Protein AF-A0A4W5PU20-F1 (afdb_monomer_lite)

InterPro domains:
  IPR000594 THIF-type NAD/FAD binding fold [PF00899] (5-66)
  IPR019572 Ubiquitin-activating enzyme, SCCH domain [PF10585] (67-96)
  IPR033127 Ubiquitin-activating enzyme E1, Cys active site [PS00865] (59-67)
  IPR035985 Ubiquitin-activating enzyme-like [SSF69572] (3-96)
  IPR042063 Ubiquitin-activating enzyme E1, SCCH domain [G3DSA:1.10.10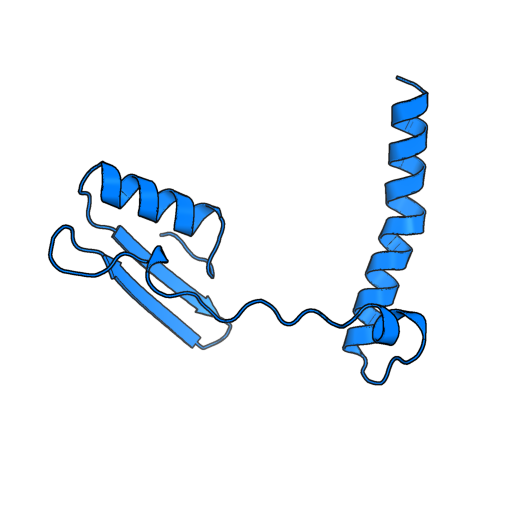.2660] (52-96)
  IPR045886 ThiF/MoeB/HesA family [PTHR10953] (11-86)

Secondary structure (DSSP, 8-state):
--BSTT-HHHHHHHHHHHHHT--EEEEEEETTEEEEEEE-TTTS--GGGSPPPPP-PPPHHHHHH---SHHHHHHHHHHHHIIIIIHHHHHHHHHH-

Sequence (97 aa):
MLCECPSPAGMYMDRRCVYYRKPLLESGTLGTKGNVQVVIPFLTESYSSSQDPPEKSIPICTLKNFPNAIEHTLQWARDEFEGLFKQPSENAMQYLT

pLDDT: mean 82.94, std 11.01, range [39.72, 94.31]

Structure (mmCIF, N/CA/C/O backbone):
data_AF-A0A4W5PU20-F1
#
_entry.id   AF-A0A4W5PU20-F1
#
loop_
_atom_site.group_PDB
_atom_site.id
_atom_site.type_symbol
_atom_site.label_atom_id
_atom_site.label_alt_id
_atom_site.label_comp_id
_atom_site.label_asym_id
_atom_site.label_entity_id
_atom_site.label_seq_id
_atom_site.pdbx_PDB_ins_code
_atom_site.Cartn_x
_atom_site.Cartn_y
_atom_site.Cartn_z
_atom_site.occupancy
_atom_site.B_iso_or_equiv
_atom_site.auth_seq_id
_atom_site.auth_comp_id
_atom_site.auth_asym_id
_atom_site.auth_atom_id
_atom_site.pdbx_PDB_model_num
ATOM 1 N N . MET A 1 1 ? -9.463 10.569 13.142 1.00 39.72 1 MET A N 1
ATOM 2 C CA . MET A 1 1 ? -9.971 10.245 11.798 1.00 39.72 1 MET A CA 1
ATOM 3 C C . MET A 1 1 ? -8.867 9.461 11.117 1.00 39.72 1 MET A C 1
ATOM 5 O O . MET A 1 1 ? -7.940 10.059 10.595 1.00 39.72 1 MET A O 1
ATOM 9 N N . LEU A 1 2 ? -8.861 8.144 11.311 1.00 46.19 2 LEU A N 1
ATOM 10 C CA . LEU A 1 2 ? -7.909 7.254 10.654 1.00 46.19 2 LEU A CA 1
ATOM 11 C C . LEU A 1 2 ? -8.637 6.747 9.414 1.00 46.19 2 LEU A C 1
ATOM 13 O O . LEU A 1 2 ? -9.529 5.922 9.549 1.00 46.19 2 LEU A O 1
ATOM 17 N N . CYS A 1 3 ? -8.331 7.350 8.267 1.00 44.88 3 CYS A N 1
ATOM 18 C CA . CYS A 1 3 ? -8.689 6.844 6.950 1.00 44.88 3 CYS A CA 1
ATOM 19 C C . CYS A 1 3 ? -7.503 6.017 6.479 1.00 44.88 3 CYS A C 1
ATOM 21 O O . CYS A 1 3 ? -6.455 6.604 6.237 1.00 44.88 3 CYS A O 1
ATOM 23 N N . GLU A 1 4 ? -7.651 4.699 6.401 1.00 46.41 4 GLU A N 1
ATOM 24 C CA . GLU A 1 4 ? -7.234 3.880 5.254 1.00 46.41 4 GLU A CA 1
ATOM 25 C C . GLU A 1 4 ? -7.402 2.389 5.573 1.00 46.41 4 GLU A C 1
ATOM 27 O O . GLU A 1 4 ? -7.254 1.981 6.725 1.00 46.41 4 GLU A O 1
ATOM 32 N N . CYS A 1 5 ? -7.697 1.618 4.513 1.00 52.88 5 CYS A N 1
ATOM 33 C CA . CYS A 1 5 ? -7.601 0.151 4.386 1.00 52.88 5 CYS A CA 1
ATOM 34 C C . CYS A 1 5 ? -6.505 -0.458 5.275 1.00 52.88 5 CYS A C 1
ATOM 36 O O . CYS A 1 5 ? -5.534 0.256 5.514 1.00 52.88 5 CYS A O 1
ATOM 38 N N . PRO A 1 6 ? -6.585 -1.745 5.689 1.00 60.31 6 PRO A N 1
ATOM 39 C CA . PRO A 1 6 ? -5.720 -2.368 6.701 1.00 60.31 6 PRO A CA 1
ATOM 40 C C . PRO A 1 6 ? -4.265 -1.933 6.566 1.00 60.31 6 PRO A C 1
ATOM 42 O O . PRO A 1 6 ? -3.462 -2.496 5.824 1.00 60.31 6 PRO A O 1
ATOM 45 N N . SER A 1 7 ? -3.946 -0.866 7.285 1.00 67.88 7 SER A N 1
ATOM 46 C CA . SER A 1 7 ? -2.674 -0.186 7.173 1.00 67.88 7 SER A CA 1
ATOM 47 C C . SER A 1 7 ? -1.826 -0.637 8.350 1.00 67.88 7 SER A C 1
ATOM 49 O O . SER A 1 7 ? -2.356 -0.917 9.436 1.00 67.88 7 SER A O 1
ATOM 51 N N . PRO A 1 8 ? -0.493 -0.674 8.201 1.00 76.31 8 PRO A N 1
ATOM 52 C CA . PRO A 1 8 ? 0.392 -0.906 9.336 1.00 76.31 8 PRO A CA 1
ATOM 53 C C . PRO A 1 8 ? 0.082 0.044 10.506 1.00 76.31 8 PRO A C 1
ATOM 55 O O . PRO A 1 8 ? 0.169 -0.347 11.670 1.00 76.31 8 PRO A O 1
ATOM 58 N N . ALA A 1 9 ? -0.358 1.270 10.196 1.00 81.12 9 ALA A N 1
ATOM 59 C CA . ALA A 1 9 ? -0.812 2.256 11.168 1.00 81.12 9 ALA A CA 1
ATOM 60 C C . ALA A 1 9 ? -2.120 1.850 11.873 1.00 81.12 9 ALA A C 1
ATOM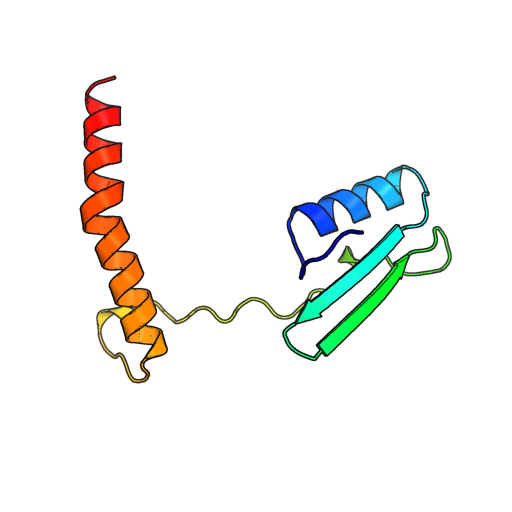 62 O O . ALA A 1 9 ? -2.189 1.929 13.099 1.00 81.12 9 ALA A O 1
ATOM 63 N N . GLY A 1 10 ? -3.134 1.380 11.138 1.00 81.69 10 GLY A N 1
ATOM 64 C CA . GLY A 1 10 ? -4.400 0.903 11.706 1.00 81.69 10 GLY A CA 1
ATOM 65 C C . GLY A 1 10 ? -4.204 -0.273 12.665 1.00 81.69 10 GLY A C 1
ATOM 66 O O . GLY A 1 10 ? -4.645 -0.216 13.813 1.00 81.69 10 GLY A O 1
ATOM 67 N N . MET A 1 11 ? -3.432 -1.288 12.253 1.00 83.00 11 MET A N 1
ATOM 68 C CA . MET A 1 11 ? -3.100 -2.430 13.120 1.00 83.00 11 MET A CA 1
ATOM 69 C C . MET A 1 11 ? -2.287 -2.016 14.351 1.00 83.00 11 MET A C 1
ATOM 71 O O . MET A 1 11 ? -2.470 -2.560 15.442 1.00 83.00 11 MET A O 1
ATOM 75 N N . TYR A 1 12 ? -1.375 -1.053 14.197 1.00 86.75 12 TYR A N 1
ATOM 76 C CA . TYR A 1 12 ? -0.621 -0.509 15.322 1.00 86.75 12 TYR A CA 1
ATOM 77 C C . TYR A 1 12 ? -1.546 0.175 16.337 1.00 86.75 12 TYR A C 1
ATOM 79 O O . TYR A 1 12 ? -1.427 -0.070 17.540 1.00 86.75 12 TYR A O 1
ATOM 87 N N . MET A 1 13 ? -2.490 0.993 15.864 1.00 86.19 13 MET A N 1
ATOM 88 C CA . MET A 1 13 ? -3.445 1.691 16.726 1.00 86.19 13 MET A CA 1
ATOM 89 C C . MET A 1 13 ? -4.393 0.721 17.432 1.00 86.19 13 MET A C 1
ATOM 91 O O . MET A 1 13 ? -4.579 0.860 18.638 1.00 86.19 13 MET A O 1
ATOM 95 N N . ASP A 1 14 ? -4.903 -0.302 16.740 1.00 86.38 14 ASP A N 1
ATOM 96 C CA . ASP A 1 14 ? -5.711 -1.376 17.337 1.00 86.38 14 ASP A CA 1
ATOM 97 C C . ASP A 1 14 ? -4.970 -2.050 18.503 1.00 86.38 14 ASP A C 1
ATOM 99 O O . ASP A 1 14 ? -5.452 -2.046 19.638 1.00 86.38 14 ASP A O 1
ATOM 103 N N . ARG A 1 15 ? -3.725 -2.499 18.282 1.00 87.31 15 ARG A N 1
ATOM 104 C CA . ARG A 1 15 ? -2.897 -3.118 19.336 1.00 87.31 15 ARG A CA 1
ATOM 105 C C . ARG A 1 15 ? -2.695 -2.200 20.543 1.00 87.31 15 ARG A C 1
ATOM 107 O O . ARG A 1 15 ? -2.724 -2.660 21.686 1.00 87.31 15 ARG A O 1
ATOM 114 N N . ARG A 1 16 ? -2.489 -0.898 20.318 1.00 89.25 16 ARG A N 1
ATOM 115 C CA . ARG A 1 16 ? -2.321 0.090 21.400 1.00 89.25 16 ARG A CA 1
ATOM 116 C C . ARG A 1 16 ? -3.640 0.328 22.140 1.00 89.25 16 ARG A C 1
ATOM 118 O O . ARG A 1 16 ? -3.635 0.361 23.369 1.00 89.25 16 ARG A O 1
ATOM 125 N N . CYS A 1 17 ? -4.760 0.446 21.433 1.00 87.88 17 CYS A N 1
ATOM 126 C CA . CYS A 1 17 ? -6.088 0.632 22.019 1.00 87.88 17 CYS A CA 1
ATOM 127 C C . CYS A 1 17 ? -6.525 -0.569 22.863 1.00 87.88 17 CYS A C 1
ATOM 129 O O . CYS A 1 17 ? -7.028 -0.372 23.970 1.00 87.88 17 CYS A O 1
ATOM 131 N N . VAL A 1 18 ? -6.242 -1.794 22.409 1.00 87.62 18 VAL A N 1
ATOM 132 C CA . VAL A 1 18 ? -6.461 -3.022 23.187 1.00 87.62 18 VAL A CA 1
ATOM 133 C C . VAL A 1 18 ? -5.607 -3.018 24.459 1.00 87.62 18 VAL A C 1
ATOM 135 O O . VAL A 1 18 ? -6.133 -3.231 25.552 1.00 87.62 18 VAL A O 1
ATOM 138 N N . TYR A 1 19 ? -4.313 -2.689 24.351 1.00 90.25 19 TYR A N 1
ATOM 139 C CA . TYR A 1 19 ? -3.406 -2.635 25.505 1.00 90.25 19 TYR A CA 1
ATOM 140 C C . TYR A 1 19 ? -3.848 -1.607 26.562 1.00 90.25 19 TYR A C 1
ATOM 142 O O . TYR A 1 19 ? -3.894 -1.912 27.754 1.00 90.25 19 TYR A O 1
ATOM 150 N N . TYR A 1 20 ? -4.220 -0.395 26.137 1.00 92.44 20 TYR A N 1
ATOM 151 C CA . TYR A 1 20 ? -4.649 0.684 27.036 1.00 92.44 20 TYR A CA 1
ATOM 152 C C . TYR A 1 20 ? -6.148 0.680 27.358 1.00 92.44 20 TYR A C 1
ATOM 154 O O . TYR A 1 20 ? -6.617 1.582 28.058 1.00 92.44 20 TYR A O 1
ATOM 162 N N . ARG A 1 21 ? -6.903 -0.313 26.867 1.00 90.25 21 ARG A N 1
ATOM 163 C CA . ARG A 1 21 ? -8.360 -0.436 27.050 1.00 90.25 21 ARG A CA 1
ATOM 164 C C . ARG A 1 21 ? -9.094 0.851 26.664 1.00 90.25 21 ARG A C 1
ATOM 166 O O . ARG A 1 21 ? -9.956 1.339 27.397 1.00 90.25 21 ARG A O 1
ATOM 173 N N . LYS A 1 22 ? -8.711 1.437 25.532 1.00 89.56 22 LYS A N 1
ATOM 174 C CA . LYS A 1 22 ? -9.353 2.631 24.978 1.00 89.56 22 LYS A CA 1
ATOM 175 C C . LYS A 1 22 ? -10.252 2.231 23.810 1.00 89.56 22 LYS A C 1
ATOM 177 O O . LYS A 1 22 ? -9.829 1.402 23.008 1.00 89.56 22 LYS A O 1
ATOM 182 N N . PRO A 1 23 ? -11.466 2.797 23.708 1.00 88.62 23 PRO A N 1
ATOM 183 C CA . PRO A 1 23 ? -12.307 2.578 22.540 1.00 88.62 23 PRO A CA 1
ATOM 184 C C . PRO A 1 23 ? -11.635 3.145 21.284 1.00 88.62 23 PRO A C 1
ATOM 186 O O . PRO A 1 23 ? -10.957 4.174 21.352 1.00 88.62 23 PRO A O 1
ATOM 189 N N . LEU A 1 24 ? -11.827 2.470 20.152 1.00 86.38 24 LEU A N 1
ATOM 190 C CA . LEU A 1 24 ? -11.297 2.854 18.844 1.00 86.38 24 LEU A CA 1
ATOM 191 C C . LEU A 1 24 ? -12.443 2.938 17.832 1.00 86.38 24 LEU A C 1
ATOM 193 O O . LEU A 1 24 ? -13.322 2.080 17.799 1.00 86.38 24 LEU A O 1
ATOM 197 N N . LEU A 1 25 ? -12.418 3.986 17.011 1.00 87.69 25 LEU A N 1
ATOM 198 C CA . LEU A 1 25 ? -13.298 4.153 15.860 1.00 87.69 25 LEU A CA 1
ATOM 199 C C . LEU A 1 25 ? -12.429 4.106 14.603 1.00 87.69 25 LEU A C 1
ATOM 201 O O . LEU A 1 25 ? -11.636 5.023 14.371 1.00 87.69 25 LEU A O 1
ATOM 205 N N . GLU A 1 26 ? -12.563 3.032 13.836 1.00 83.81 26 GLU A N 1
ATOM 206 C CA . GLU A 1 26 ? -11.889 2.823 12.557 1.00 83.81 26 GLU A CA 1
ATOM 207 C C . GLU A 1 26 ? -12.875 3.104 11.417 1.00 83.81 26 GLU A C 1
ATOM 209 O O . GLU A 1 26 ? -14.076 2.838 11.527 1.00 83.81 26 GLU A O 1
ATOM 214 N N . SER A 1 27 ? -12.388 3.740 10.355 1.00 83.25 27 SER A N 1
ATOM 215 C CA . SER A 1 27 ? -13.204 4.088 9.197 1.00 83.25 27 SER A CA 1
ATOM 216 C C . SER A 1 27 ? -12.372 4.003 7.926 1.00 83.25 27 SER A C 1
ATOM 218 O O . SER A 1 27 ? -11.353 4.682 7.812 1.00 83.25 27 SER A O 1
ATOM 220 N N . GLY A 1 28 ? -12.840 3.243 6.946 1.00 83.38 28 GLY A N 1
ATOM 221 C CA . GLY A 1 28 ? -12.206 3.112 5.642 1.00 83.38 28 GLY A CA 1
ATOM 222 C C . GLY A 1 28 ? -13.131 3.559 4.516 1.00 83.38 28 GLY A C 1
ATOM 223 O O . GLY A 1 28 ? -14.359 3.522 4.622 1.00 83.38 28 GLY A O 1
ATOM 224 N N . THR A 1 29 ? -1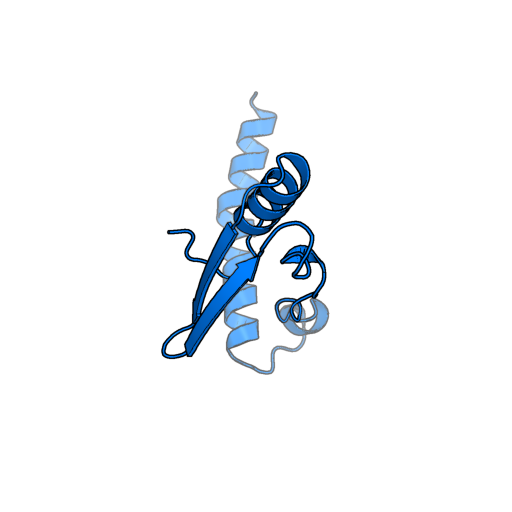2.536 3.992 3.408 1.00 85.44 29 THR A N 1
ATOM 225 C CA . THR A 1 29 ? -13.256 4.290 2.166 1.00 85.44 29 THR A CA 1
ATOM 226 C C . THR A 1 29 ? -12.498 3.719 0.979 1.00 85.44 29 THR A C 1
ATOM 228 O O . THR A 1 29 ? -11.286 3.896 0.881 1.00 85.44 29 THR A O 1
ATOM 231 N N . LEU A 1 30 ? -13.214 3.083 0.054 1.00 83.38 30 LEU A N 1
ATOM 232 C CA . LEU A 1 30 ? -12.693 2.583 -1.213 1.00 83.38 30 LEU A CA 1
ATOM 233 C C . LEU A 1 30 ? -13.617 3.040 -2.347 1.00 83.38 30 LEU A C 1
ATOM 235 O O . LEU A 1 30 ? -14.671 2.447 -2.597 1.00 83.38 30 LEU A O 1
ATOM 239 N N . GLY A 1 31 ? -13.228 4.115 -3.035 1.00 85.19 31 GLY A N 1
ATOM 240 C CA . GLY A 1 31 ? -14.057 4.742 -4.066 1.00 85.19 31 GLY A CA 1
ATOM 241 C C . GLY A 1 31 ? -15.382 5.242 -3.485 1.00 85.19 31 GLY A C 1
ATOM 242 O O . GLY A 1 31 ? -15.396 6.144 -2.655 1.00 85.19 31 GLY A O 1
ATOM 243 N N . THR A 1 32 ? -16.500 4.650 -3.909 1.00 86.56 32 THR A N 1
ATOM 244 C CA . THR A 1 32 ? -17.846 4.958 -3.387 1.00 86.56 32 THR A CA 1
ATOM 245 C C . THR A 1 32 ? -18.264 4.089 -2.199 1.00 86.56 32 THR A C 1
ATOM 247 O O . THR A 1 32 ? -19.328 4.313 -1.623 1.00 86.56 32 THR A O 1
ATOM 250 N N . LYS A 1 33 ? -17.463 3.083 -1.830 1.00 84.50 33 LYS A N 1
ATOM 251 C CA . LYS A 1 33 ? -17.731 2.209 -0.682 1.00 84.50 33 LYS A CA 1
ATOM 252 C C . LYS A 1 33 ? -17.084 2.793 0.570 1.00 84.50 33 LYS A C 1
ATOM 254 O O . LYS A 1 33 ? -15.966 3.293 0.506 1.00 84.50 33 LYS A O 1
ATOM 259 N N . GLY A 1 34 ? -17.766 2.686 1.704 1.00 85.44 34 GLY A N 1
ATOM 260 C CA . GLY A 1 34 ? -17.232 3.054 3.013 1.00 85.44 34 GLY A CA 1
ATOM 261 C C . GLY A 1 34 ? -17.538 1.980 4.048 1.00 85.44 34 GLY A C 1
ATOM 262 O O . GLY A 1 34 ? -18.580 1.327 3.972 1.00 85.44 34 GLY A O 1
ATOM 263 N N . ASN A 1 35 ? -16.634 1.804 5.004 1.00 84.56 35 ASN A N 1
ATOM 264 C CA . ASN A 1 35 ? -16.797 0.947 6.171 1.00 84.56 35 ASN A CA 1
ATOM 265 C C . ASN A 1 35 ? -16.487 1.753 7.436 1.00 84.56 35 ASN A C 1
ATOM 267 O O . ASN A 1 35 ? -15.625 2.628 7.434 1.00 84.56 35 ASN A O 1
ATOM 271 N N . VAL A 1 36 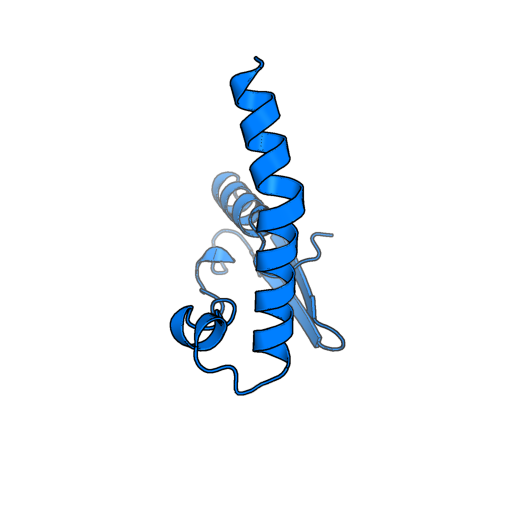? -17.202 1.460 8.519 1.00 86.50 36 VAL A N 1
ATOM 272 C CA . VAL A 1 36 ? -16.924 2.006 9.851 1.00 86.50 36 VAL A CA 1
ATOM 273 C C . VAL A 1 36 ? -16.985 0.852 10.836 1.00 86.50 36 VAL A C 1
ATOM 275 O O . VAL A 1 36 ? -17.994 0.147 10.885 1.00 86.50 36 VAL A O 1
ATOM 278 N N . GLN A 1 37 ? -15.925 0.668 11.617 1.00 84.06 37 GLN A N 1
ATOM 279 C CA . GLN A 1 37 ? -15.831 -0.362 12.643 1.00 84.06 37 GLN A CA 1
ATOM 280 C C . GLN A 1 37 ? -15.556 0.274 14.007 1.00 84.06 37 GLN A C 1
ATOM 282 O O . GLN A 1 37 ? -14.648 1.087 14.179 1.00 84.06 37 GLN A O 1
ATOM 287 N N . VAL A 1 38 ? -16.363 -0.100 15.001 1.00 87.94 38 VAL A N 1
ATOM 288 C CA . VAL A 1 38 ? -16.226 0.377 16.381 1.00 87.94 38 VAL A CA 1
ATOM 289 C C . VAL A 1 38 ? -15.650 -0.748 17.232 1.00 87.94 38 VAL A C 1
ATOM 291 O O . VAL A 1 38 ? -16.237 -1.826 17.296 1.00 87.94 38 VAL A O 1
ATOM 294 N N . VAL A 1 39 ? -14.539 -0.480 17.919 1.00 85.81 39 VAL A N 1
ATOM 295 C CA . VAL A 1 39 ? -13.915 -1.410 18.865 1.00 85.81 39 VAL A CA 1
ATOM 296 C C . VAL A 1 39 ? -14.112 -0.891 20.291 1.00 85.81 39 VAL A C 1
ATOM 298 O O . VAL A 1 39 ? -13.559 0.142 20.680 1.00 85.81 39 VAL A O 1
ATOM 301 N N . ILE A 1 40 ? -14.912 -1.608 21.080 1.00 87.56 40 ILE A N 1
ATOM 302 C CA . ILE A 1 40 ? -15.199 -1.339 22.491 1.00 87.56 40 ILE A CA 1
ATOM 303 C C . ILE A 1 40 ? -14.510 -2.411 23.349 1.00 87.56 40 ILE A C 1
ATOM 305 O O . ILE A 1 40 ? -14.813 -3.600 23.198 1.00 87.56 40 ILE A O 1
ATOM 309 N N . PRO A 1 41 ? -13.631 -2.020 24.293 1.00 85.62 41 PRO A N 1
ATOM 310 C CA . PRO A 1 41 ? -12.978 -2.960 25.195 1.00 85.62 41 PRO A CA 1
ATOM 311 C C . PRO A 1 41 ? -13.997 -3.841 25.926 1.00 85.62 41 PRO A C 1
ATOM 313 O O . PRO A 1 41 ? -14.983 -3.332 26.454 1.00 85.62 41 PRO A O 1
ATOM 316 N N . PHE A 1 42 ? -13.723 -5.146 25.992 1.00 83.94 42 PHE A N 1
ATOM 317 C CA . PHE A 1 42 ? -14.545 -6.164 26.670 1.00 83.94 42 PHE A CA 1
ATOM 318 C C . PHE A 1 42 ? -15.912 -6.475 26.044 1.00 83.94 42 PHE A C 1
ATOM 320 O O . PHE A 1 42 ? -16.648 -7.275 26.618 1.00 83.94 42 PHE A O 1
ATOM 327 N N . LEU A 1 43 ? -16.255 -5.885 24.895 1.00 86.31 43 LEU A N 1
ATOM 328 C CA . LEU A 1 43 ? -17.544 -6.120 24.240 1.00 86.31 43 LEU A CA 1
ATOM 329 C C . LEU A 1 43 ? -17.397 -6.589 22.792 1.00 86.31 43 LEU A C 1
ATOM 331 O O . LEU A 1 43 ? -18.032 -7.566 22.407 1.00 86.31 43 LEU A O 1
ATOM 335 N N . THR A 1 44 ? -16.581 -5.903 21.994 1.00 85.06 44 THR A N 1
ATOM 336 C CA . THR A 1 44 ? -16.409 -6.214 20.569 1.00 85.06 44 THR A CA 1
ATOM 337 C C . THR A 1 44 ? -15.054 -6.863 20.314 1.00 85.06 44 THR A C 1
ATOM 339 O O . THR A 1 44 ? -14.107 -6.689 21.084 1.00 85.06 44 THR A O 1
ATOM 342 N N . GLU A 1 45 ? -14.940 -7.579 19.201 1.00 81.50 45 GLU A N 1
ATOM 343 C CA . GLU A 1 45 ? -13.650 -8.066 18.717 1.00 81.50 45 GLU A CA 1
ATOM 344 C C . GLU A 1 45 ? -12.740 -6.918 18.246 1.00 81.50 45 GLU A C 1
ATOM 346 O O . GLU A 1 45 ? -13.209 -5.833 17.888 1.00 81.50 45 GLU A O 1
ATOM 351 N N . SER A 1 46 ? -11.426 -7.150 18.298 1.00 76.00 46 SER A N 1
ATOM 352 C CA . SER A 1 46 ? -10.412 -6.233 17.774 1.00 76.00 46 SER A CA 1
ATOM 353 C C . SER A 1 46 ? -10.416 -6.201 16.250 1.00 76.00 46 SER A C 1
ATOM 355 O O . SER A 1 46 ? -10.731 -7.198 15.603 1.00 76.00 46 SER A O 1
ATOM 357 N N . TYR A 1 47 ? -9.979 -5.076 15.682 1.00 73.50 47 TYR A N 1
ATOM 358 C CA . TYR A 1 47 ? -9.849 -4.910 14.231 1.00 73.50 47 TYR A CA 1
ATOM 359 C C . TYR A 1 47 ? -8.954 -5.998 13.611 1.00 73.50 47 TYR A C 1
ATOM 361 O O . TYR A 1 47 ? -9.249 -6.532 12.549 1.00 73.50 47 TYR A O 1
ATOM 369 N N . SER A 1 48 ? -7.893 -6.398 14.317 1.00 73.56 48 SER A N 1
ATOM 370 C CA . SER A 1 48 ? -6.960 -7.442 13.872 1.00 73.56 48 SER A CA 1
ATOM 371 C C . SER A 1 48 ? -7.467 -8.892 13.972 1.00 73.56 48 SER A C 1
ATOM 373 O O . SER A 1 48 ? -6.741 -9.806 13.576 1.00 73.56 48 SER A O 1
ATOM 375 N N . SER A 1 49 ? -8.680 -9.132 14.487 1.00 73.50 49 SER A N 1
ATOM 376 C CA . SER A 1 49 ? -9.253 -10.484 14.606 1.00 73.50 49 SER A CA 1
ATOM 377 C C . SER A 1 49 ? -9.734 -11.049 13.268 1.00 73.50 49 SER A C 1
ATOM 379 O O . SER A 1 49 ? -9.704 -12.262 13.059 1.00 73.50 49 SER A O 1
ATOM 381 N N . SER A 1 50 ? -10.165 -10.173 12.361 1.00 70.12 50 SER A N 1
ATOM 382 C CA . SER A 1 50 ? -10.573 -10.504 11.000 1.00 70.12 50 SER A CA 1
ATOM 383 C C . SER A 1 50 ? -9.447 -10.159 10.034 1.00 70.12 50 SER A C 1
ATOM 385 O O . SER A 1 50 ? -8.975 -9.024 10.009 1.00 70.12 50 SER A O 1
ATOM 387 N N . GLN A 1 51 ? -9.016 -11.127 9.228 1.00 70.44 51 GLN A N 1
ATOM 388 C CA . GLN A 1 51 ? -8.021 -10.883 8.192 1.00 70.44 51 GLN A CA 1
ATOM 389 C C . GLN A 1 51 ? -8.717 -10.546 6.874 1.00 70.44 51 GLN A C 1
ATOM 391 O O . GLN A 1 51 ? -9.430 -11.378 6.310 1.00 70.44 51 GLN A O 1
ATOM 396 N N . ASP A 1 52 ? -8.498 -9.328 6.388 1.00 71.62 52 ASP A N 1
ATOM 397 C CA . ASP A 1 52 ? -8.943 -8.924 5.060 1.00 71.62 52 ASP A CA 1
ATOM 398 C C . ASP A 1 52 ? -8.241 -9.738 3.963 1.00 71.62 52 ASP A C 1
ATOM 400 O O . ASP A 1 52 ? -7.111 -10.213 4.155 1.00 71.62 52 ASP A O 1
ATOM 404 N N . PRO A 1 53 ? -8.885 -9.910 2.793 1.00 75.25 53 PRO A N 1
ATOM 405 C CA . PRO A 1 53 ? -8.263 -10.587 1.669 1.00 75.25 53 PRO A CA 1
ATOM 406 C C . PRO A 1 53 ? -6.955 -9.875 1.286 1.00 75.25 53 PRO A C 1
ATOM 408 O O . PRO A 1 53 ? -6.947 -8.649 1.144 1.00 75.25 53 PRO A O 1
ATOM 411 N N . PRO A 1 54 ? -5.851 -10.622 1.103 1.00 75.06 54 PRO A N 1
ATOM 412 C CA . PRO A 1 54 ? -4.581 -10.031 0.716 1.00 75.06 54 PRO A CA 1
ATOM 413 C C . PRO A 1 54 ? -4.699 -9.355 -0.650 1.00 75.06 54 PRO A C 1
ATOM 415 O O . PRO A 1 54 ? -5.498 -9.759 -1.503 1.00 75.06 54 PRO A O 1
ATOM 418 N N . GLU A 1 55 ? -3.867 -8.339 -0.867 1.00 75.38 55 GLU A N 1
ATOM 419 C CA . GLU A 1 55 ? -3.754 -7.698 -2.171 1.00 75.38 55 GLU A CA 1
ATOM 420 C C . GLU A 1 55 ? -3.399 -8.745 -3.238 1.00 75.38 55 GLU A C 1
ATOM 422 O O . GLU A 1 55 ? -2.579 -9.643 -3.016 1.00 75.38 55 GLU A O 1
ATOM 427 N N . LYS A 1 56 ? -4.059 -8.663 -4.397 1.00 74.12 56 LYS A N 1
ATOM 428 C CA . LYS A 1 56 ? -3.846 -9.613 -5.491 1.00 74.12 56 LYS A CA 1
ATOM 429 C C . LYS A 1 56 ? -2.450 -9.403 -6.069 1.00 74.12 56 LYS A C 1
ATOM 431 O O . LYS A 1 56 ? -2.234 -8.471 -6.835 1.00 74.12 56 LYS A O 1
ATOM 436 N N . SER A 1 57 ? -1.515 -10.285 -5.736 1.00 78.12 57 SER A N 1
ATOM 437 C CA . SER A 1 57 ? -0.199 -10.307 -6.367 1.00 78.12 57 SER A CA 1
ATOM 438 C C . SER A 1 57 ? -0.238 -11.104 -7.673 1.00 78.12 57 SER A C 1
ATOM 440 O O . SER A 1 57 ? -0.814 -12.191 -7.755 1.00 78.12 57 SER A O 1
ATOM 442 N N . ILE A 1 58 ? 0.370 -10.550 -8.723 1.00 81.62 58 ILE A N 1
ATOM 443 C CA . ILE A 1 58 ? 0.509 -11.223 -10.018 1.00 81.62 58 ILE A CA 1
ATOM 444 C C . ILE A 1 58 ? 1.725 -12.158 -9.931 1.00 81.62 58 ILE A C 1
ATOM 446 O O . ILE A 1 58 ? 2.798 -11.726 -9.501 1.00 81.62 58 ILE A O 1
ATOM 450 N N . PRO A 1 59 ? 1.614 -13.435 -10.335 1.00 83.44 59 PRO A N 1
ATOM 451 C CA . PRO A 1 59 ? 2.740 -14.357 -10.277 1.00 83.44 59 PRO A CA 1
ATOM 452 C C . PRO A 1 59 ? 3.887 -13.908 -11.197 1.00 83.44 59 PRO A C 1
ATOM 454 O O . PRO A 1 59 ? 3.687 -13.571 -12.366 1.00 83.44 59 PRO A O 1
ATOM 457 N N . ILE A 1 60 ? 5.121 -13.982 -10.689 1.00 81.06 60 ILE A N 1
ATOM 458 C CA . ILE A 1 60 ? 6.322 -13.461 -11.368 1.00 81.06 60 ILE A CA 1
ATOM 459 C C . ILE A 1 60 ? 6.585 -14.096 -12.740 1.00 81.06 60 ILE A C 1
ATOM 461 O O . ILE A 1 60 ? 7.103 -13.449 -13.648 1.00 81.06 60 ILE A O 1
ATOM 465 N N . CYS A 1 61 ? 6.201 -15.362 -12.923 1.00 79.94 61 CYS A N 1
ATOM 466 C CA . CYS A 1 61 ? 6.333 -16.056 -14.202 1.00 79.94 61 CYS A CA 1
ATOM 467 C C . CYS A 1 61 ? 5.441 -15.440 -15.291 1.00 79.94 61 CYS A C 1
ATOM 469 O O . CYS A 1 61 ? 5.850 -15.387 -16.451 1.00 79.94 61 CYS A O 1
ATOM 471 N N . THR A 1 62 ? 4.266 -14.933 -14.910 1.00 82.25 62 THR A N 1
ATOM 472 C CA . THR A 1 62 ? 3.317 -14.269 -15.813 1.00 82.25 62 THR A CA 1
ATOM 473 C C . THR A 1 62 ? 3.816 -12.875 -16.182 1.00 82.25 62 THR A C 1
ATOM 475 O O . THR A 1 62 ? 3.751 -12.505 -17.348 1.00 82.25 62 THR A O 1
ATOM 478 N N . LEU A 1 63 ? 4.408 -12.148 -15.229 1.00 81.62 63 LEU A N 1
ATOM 479 C CA . LEU A 1 63 ? 5.033 -10.846 -15.486 1.00 81.62 63 LEU A CA 1
ATOM 480 C C . LEU A 1 63 ? 6.223 -10.942 -16.451 1.00 81.62 63 LEU A C 1
ATOM 482 O O . LEU A 1 63 ? 6.382 -10.082 -17.308 1.00 81.62 63 LEU A O 1
ATOM 486 N N . LYS A 1 64 ? 7.049 -11.990 -16.328 1.00 79.06 64 LYS A N 1
ATOM 487 C CA . LYS A 1 64 ? 8.289 -12.119 -17.111 1.00 79.06 64 LYS A CA 1
ATOM 488 C C . LYS A 1 64 ? 8.124 -12.773 -18.481 1.00 79.06 64 LYS A C 1
ATOM 490 O O . LYS A 1 64 ? 8.874 -12.435 -19.386 1.00 79.06 64 LYS A O 1
ATOM 495 N N . ASN A 1 65 ? 7.211 -13.737 -18.627 1.00 82.50 65 ASN A N 1
ATOM 496 C CA . ASN A 1 65 ? 7.166 -14.578 -19.832 1.00 82.50 65 ASN A CA 1
ATOM 497 C C . ASN A 1 65 ? 5.812 -14.570 -20.548 1.00 82.50 65 ASN A C 1
ATOM 499 O O . ASN A 1 65 ? 5.777 -14.750 -21.762 1.00 82.50 65 ASN A O 1
ATOM 503 N N . PHE A 1 66 ? 4.703 -14.382 -19.826 1.00 84.44 66 PHE A N 1
ATOM 504 C CA . PHE A 1 66 ? 3.360 -14.586 -20.383 1.00 84.44 66 PHE A CA 1
ATOM 505 C C . PHE A 1 66 ? 2.349 -13.527 -19.906 1.00 84.44 66 PHE A C 1
ATOM 507 O O . PHE A 1 66 ? 1.386 -13.870 -19.214 1.00 84.44 66 PHE A O 1
ATOM 514 N N . PRO A 1 67 ? 2.522 -12.238 -20.251 1.00 86.25 67 PRO A N 1
ATOM 515 C CA . PRO A 1 67 ? 1.538 -11.217 -19.912 1.00 86.25 67 PRO A CA 1
ATOM 516 C C . PRO A 1 67 ? 0.260 -11.414 -20.742 1.00 86.25 67 PRO A C 1
ATOM 518 O O . PRO A 1 67 ? 0.304 -11.472 -21.968 1.00 86.25 67 PRO A O 1
ATOM 521 N N . ASN A 1 68 ? -0.891 -11.508 -20.075 1.00 87.94 68 ASN A N 1
ATOM 522 C CA . ASN A 1 68 ? -2.203 -11.687 -20.711 1.00 87.94 68 ASN A CA 1
ATOM 523 C C . ASN A 1 68 ? -3.186 -10.532 -20.421 1.00 87.94 68 ASN A C 1
ATOM 525 O O . ASN A 1 68 ? -4.281 -10.514 -20.978 1.00 87.94 68 ASN A O 1
ATOM 529 N N . ALA A 1 69 ? -2.796 -9.571 -19.579 1.00 88.75 69 ALA A N 1
ATOM 530 C CA . ALA A 1 69 ? -3.585 -8.405 -19.196 1.00 88.75 69 ALA A CA 1
ATOM 531 C C . ALA A 1 69 ? -2.694 -7.157 -19.091 1.00 88.75 69 ALA A C 1
ATOM 533 O O . ALA A 1 69 ? -1.496 -7.257 -18.817 1.00 88.75 69 ALA A O 1
ATOM 534 N N . ILE A 1 70 ? -3.287 -5.970 -19.270 1.00 90.38 70 ILE A N 1
ATOM 535 C CA . ILE A 1 70 ? -2.562 -4.688 -19.211 1.00 90.38 70 ILE A CA 1
ATOM 536 C C . ILE A 1 70 ? -1.915 -4.449 -17.838 1.00 90.38 70 ILE A C 1
ATOM 538 O O . ILE A 1 70 ? -0.792 -3.954 -17.760 1.00 90.38 70 ILE A O 1
ATOM 542 N N . GLU A 1 71 ? -2.575 -4.881 -16.762 1.00 89.12 71 GLU A N 1
ATOM 543 C CA . GLU A 1 71 ? -2.078 -4.791 -15.382 1.00 89.12 71 GLU A CA 1
ATOM 544 C C . GLU A 1 71 ? -0.702 -5.459 -15.228 1.00 89.12 71 GLU A C 1
ATOM 546 O O . GLU A 1 71 ? 0.164 -4.947 -14.524 1.00 89.12 71 GLU A O 1
ATOM 551 N N . HIS A 1 72 ? -0.452 -6.549 -15.963 1.00 90.56 72 HIS A N 1
ATOM 552 C CA . HIS A 1 72 ? 0.825 -7.263 -15.925 1.00 90.56 72 HIS A CA 1
ATOM 553 C C . HIS A 1 72 ? 1.944 -6.440 -16.565 1.00 90.56 72 HIS A C 1
ATOM 555 O O . HIS A 1 72 ? 3.047 -6.366 -16.030 1.00 90.56 72 HIS A O 1
ATOM 561 N N . THR A 1 73 ? 1.656 -5.782 -17.691 1.00 89.69 73 THR A N 1
ATOM 562 C CA . THR A 1 73 ? 2.635 -4.913 -18.361 1.00 89.69 73 THR A CA 1
ATOM 563 C C . THR A 1 73 ? 2.911 -3.631 -17.580 1.00 89.69 73 THR A C 1
ATOM 565 O O . THR A 1 73 ? 4.041 -3.154 -17.589 1.00 89.69 73 THR A O 1
ATOM 568 N N . LEU A 1 74 ? 1.915 -3.099 -16.861 1.00 91.06 74 LEU A N 1
ATOM 569 C CA . LEU A 1 74 ? 2.097 -1.945 -15.978 1.00 91.06 74 LEU A CA 1
ATOM 570 C C . LEU A 1 74 ? 3.002 -2.292 -14.796 1.00 91.06 74 LEU A C 1
ATOM 572 O O . LEU A 1 74 ? 3.927 -1.538 -14.495 1.00 91.06 74 LEU A O 1
ATOM 576 N N . GLN A 1 75 ? 2.769 -3.444 -14.163 1.00 89.19 75 GLN A N 1
ATOM 577 C CA . GLN A 1 75 ? 3.626 -3.910 -13.079 1.00 89.19 75 GLN A CA 1
ATOM 578 C C . GLN A 1 75 ? 5.052 -4.189 -13.576 1.00 89.19 75 GLN A C 1
ATOM 580 O O . GLN A 1 75 ? 6.005 -3.738 -12.951 1.00 89.19 75 GLN A O 1
ATOM 585 N N . TRP A 1 76 ? 5.206 -4.834 -14.739 1.00 90.06 76 TRP A N 1
ATOM 586 C CA . TRP A 1 76 ? 6.518 -5.038 -15.361 1.00 90.06 76 TRP A CA 1
ATOM 587 C C . TRP A 1 76 ? 7.241 -3.711 -15.639 1.00 90.06 76 TRP A C 1
ATOM 589 O O . TRP A 1 76 ? 8.406 -3.562 -15.287 1.00 90.06 76 TRP A O 1
ATOM 599 N N . ALA A 1 77 ? 6.551 -2.717 -16.205 1.00 91.75 77 ALA A N 1
ATOM 600 C CA . ALA A 1 77 ? 7.147 -1.415 -16.500 1.00 91.75 77 ALA A CA 1
ATOM 601 C C . ALA A 1 77 ? 7.598 -0.672 -15.231 1.00 91.75 77 ALA A C 1
ATOM 603 O O . ALA A 1 77 ? 8.631 -0.001 -15.242 1.00 91.75 77 ALA A O 1
ATOM 604 N N . ARG A 1 78 ? 6.845 -0.802 -14.130 1.00 91.94 78 ARG A N 1
ATOM 605 C CA . ARG A 1 78 ? 7.240 -0.268 -12.821 1.00 91.94 78 ARG A CA 1
ATOM 606 C C . ARG A 1 78 ? 8.517 -0.936 -12.312 1.00 91.94 78 ARG A C 1
ATOM 608 O O . ARG A 1 78 ? 9.422 -0.228 -11.874 1.00 91.94 78 ARG A O 1
ATOM 615 N N . ASP A 1 79 ? 8.590 -2.262 -12.395 1.00 90.94 79 ASP A N 1
ATOM 616 C CA . ASP A 1 79 ? 9.748 -3.031 -11.934 1.00 90.94 79 ASP A CA 1
ATOM 617 C C . ASP A 1 79 ? 11.004 -2.708 -12.770 1.00 90.94 79 ASP A C 1
ATOM 619 O O . ASP A 1 79 ? 12.081 -2.507 -12.210 1.00 90.94 79 ASP A O 1
ATOM 623 N N . GLU A 1 80 ? 10.874 -2.570 -14.095 1.00 93.56 80 GLU A N 1
ATOM 624 C CA . GLU A 1 80 ? 11.972 -2.143 -14.980 1.00 93.56 80 GLU A CA 1
ATOM 625 C C . GLU A 1 80 ? 12.442 -0.718 -14.674 1.00 93.56 80 GLU A C 1
ATOM 627 O O . GLU A 1 80 ? 13.643 -0.452 -14.617 1.00 93.56 80 GLU A O 1
ATOM 632 N N . PHE A 1 81 ? 11.514 0.213 -14.429 1.00 94.31 81 PHE A N 1
ATOM 633 C CA . PHE A 1 81 ? 11.874 1.576 -14.039 1.00 94.31 81 PHE A CA 1
ATOM 634 C C . PHE A 1 81 ? 12.669 1.589 -12.725 1.00 94.31 81 PHE A C 1
ATOM 636 O O . PHE A 1 81 ? 13.697 2.262 -12.619 1.00 94.31 81 PHE A O 1
ATOM 643 N N . GLU A 1 82 ? 12.231 0.817 -11.730 1.00 93.50 82 GLU A N 1
ATOM 644 C CA . GLU A 1 82 ? 12.937 0.706 -10.454 1.00 93.50 82 GLU A CA 1
ATOM 645 C C . GLU A 1 82 ? 14.319 0.044 -10.618 1.00 93.50 82 GLU A C 1
ATOM 647 O O . GLU A 1 82 ? 15.308 0.519 -10.049 1.00 93.50 82 GLU A O 1
ATOM 652 N N . GLY A 1 83 ? 14.417 -0.992 -11.456 1.00 91.94 83 GLY A N 1
ATOM 653 C CA . GLY A 1 83 ? 15.664 -1.694 -11.763 1.00 91.94 83 GLY A CA 1
ATOM 654 C C . GLY A 1 83 ? 16.683 -0.870 -12.556 1.00 91.94 83 GLY A C 1
ATOM 655 O O . GLY A 1 83 ? 17.882 -1.069 -12.381 1.00 91.94 83 GLY A O 1
ATOM 656 N N . LEU A 1 84 ? 16.242 0.074 -13.392 1.00 93.12 84 LEU A N 1
ATOM 657 C CA . LEU A 1 84 ? 17.139 0.914 -14.196 1.00 93.12 84 LEU A CA 1
ATOM 658 C C . LEU A 1 84 ? 17.571 2.195 -13.476 1.00 93.12 84 LEU A C 1
ATOM 660 O O . LEU A 1 84 ? 18.726 2.603 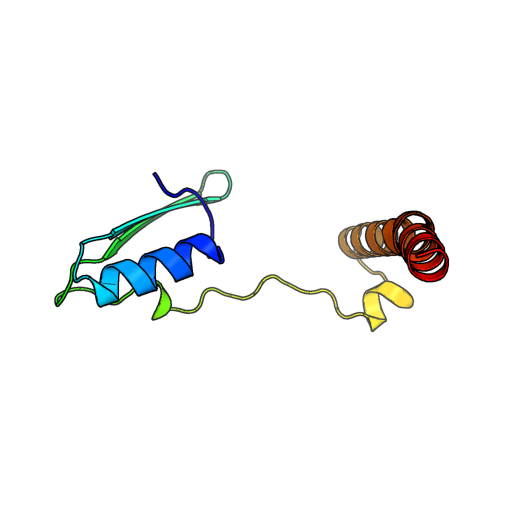-13.596 1.00 93.12 84 LEU A O 1
ATOM 664 N N . PHE A 1 85 ? 16.666 2.841 -12.737 1.00 92.94 85 PHE A N 1
ATOM 665 C CA . PHE A 1 85 ? 16.906 4.200 -12.235 1.00 92.94 85 PHE A CA 1
ATOM 666 C C . PHE A 1 85 ? 17.124 4.285 -10.725 1.00 92.94 85 PHE A C 1
ATOM 668 O O . PHE A 1 85 ? 17.812 5.198 -10.259 1.00 92.94 85 PHE A O 1
ATOM 675 N N . LYS A 1 86 ? 16.588 3.339 -9.950 1.00 93.12 86 LYS A N 1
ATOM 676 C CA .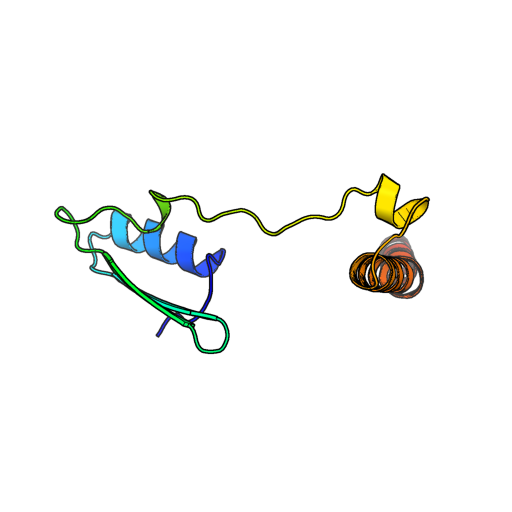 LYS A 1 86 ? 16.710 3.356 -8.489 1.00 93.12 86 LYS A CA 1
ATOM 677 C C . LYS A 1 86 ? 17.809 2.419 -8.000 1.00 93.12 86 LYS A C 1
ATOM 679 O O . LYS A 1 86 ? 18.771 2.876 -7.396 1.00 93.12 86 LYS A O 1
ATOM 684 N N . GLN A 1 87 ? 17.724 1.127 -8.311 1.00 92.62 87 GLN A N 1
ATOM 685 C CA . GLN A 1 87 ? 18.672 0.143 -7.773 1.00 92.62 87 GLN A CA 1
ATOM 686 C C . GLN A 1 87 ? 20.138 0.422 -8.158 1.00 92.62 87 GLN A C 1
ATOM 688 O O . GLN A 1 87 ? 20.995 0.374 -7.276 1.00 92.62 87 GLN A O 1
ATOM 693 N N . PRO A 1 88 ? 20.481 0.760 -9.418 1.00 92.31 88 PRO A N 1
ATOM 694 C CA . PRO A 1 88 ? 21.877 0.979 -9.789 1.00 92.31 88 PRO A CA 1
ATOM 695 C C . PRO A 1 88 ? 22.455 2.240 -9.144 1.00 92.31 88 PRO A C 1
ATOM 697 O O . PRO A 1 88 ? 23.628 2.249 -8.774 1.00 92.31 88 PRO A O 1
ATOM 700 N N . SER A 1 89 ? 21.638 3.288 -8.982 1.00 92.00 89 SER A N 1
ATOM 701 C CA . SER A 1 89 ? 22.065 4.539 -8.351 1.00 92.00 89 SER A CA 1
ATOM 702 C C . SER A 1 89 ? 22.261 4.370 -6.843 1.00 92.00 89 SER A C 1
ATOM 704 O O . SER A 1 89 ? 23.290 4.792 -6.315 1.00 92.00 89 SER A O 1
ATOM 706 N N . GLU A 1 90 ? 21.346 3.676 -6.162 1.00 93.00 90 GLU A N 1
ATOM 707 C CA . GLU A 1 90 ? 21.476 3.330 -4.742 1.00 93.00 90 GLU A CA 1
ATOM 708 C C . GLU A 1 90 ? 22.702 2.441 -4.490 1.00 93.00 90 GLU A C 1
ATOM 710 O O . GLU A 1 90 ? 23.494 2.733 -3.595 1.00 93.00 90 GLU A O 1
ATOM 715 N N . ASN A 1 91 ? 22.914 1.411 -5.315 1.00 92.44 91 ASN A N 1
ATOM 716 C CA . ASN A 1 91 ? 24.059 0.505 -5.187 1.00 92.44 91 ASN A CA 1
ATOM 717 C C . ASN A 1 91 ? 25.394 1.227 -5.418 1.00 92.44 91 ASN A C 1
ATOM 719 O O . ASN A 1 91 ? 26.356 0.998 -4.685 1.00 92.44 91 ASN A O 1
ATOM 723 N N . ALA A 1 92 ? 25.463 2.118 -6.412 1.00 92.06 92 ALA A N 1
ATOM 724 C CA . ALA A 1 92 ? 26.657 2.923 -6.656 1.00 92.06 92 ALA A CA 1
ATOM 725 C C . ALA A 1 92 ? 26.950 3.862 -5.476 1.00 92.06 92 ALA A C 1
ATOM 727 O O . ALA A 1 92 ? 28.093 3.959 -5.043 1.00 92.06 92 ALA A O 1
ATOM 728 N N . MET A 1 93 ? 25.926 4.512 -4.917 1.00 92.06 93 MET A N 1
ATOM 729 C CA . MET A 1 93 ? 26.081 5.389 -3.754 1.00 92.06 93 MET A CA 1
ATOM 730 C C . MET A 1 93 ? 26.535 4.625 -2.503 1.00 92.06 93 MET A C 1
ATOM 732 O O . MET A 1 93 ? 27.413 5.101 -1.787 1.00 92.06 93 MET A O 1
ATOM 736 N N . GLN A 1 94 ? 25.981 3.432 -2.263 1.00 93.19 94 GLN A N 1
ATOM 737 C CA . GLN A 1 94 ? 26.394 2.561 -1.158 1.00 93.19 94 GLN A CA 1
ATOM 738 C C . GLN A 1 94 ? 27.837 2.079 -1.299 1.00 93.19 94 GLN A C 1
ATOM 740 O O . GLN A 1 94 ? 28.520 1.934 -0.300 1.00 93.19 94 GLN A O 1
ATOM 745 N N . TYR A 1 95 ? 28.315 1.839 -2.522 1.00 90.12 95 TYR A N 1
ATOM 746 C CA . TYR A 1 95 ? 29.708 1.445 -2.745 1.00 90.12 95 TYR A CA 1
ATOM 747 C C . TYR A 1 95 ? 30.702 2.590 -2.487 1.00 90.12 95 TYR A C 1
ATOM 749 O O . TYR A 1 95 ? 31.870 2.349 -2.191 1.00 90.12 95 TYR A O 1
ATOM 757 N N . LEU A 1 96 ? 30.250 3.837 -2.632 1.00 87.38 96 LEU A N 1
ATOM 758 C CA . LEU A 1 96 ? 31.071 5.036 -2.467 1.00 87.38 96 LEU A CA 1
ATOM 759 C C . LEU A 1 96 ? 31.134 5.552 -1.018 1.00 87.38 96 LEU A C 1
ATOM 761 O O . LEU A 1 96 ? 31.936 6.448 -0.752 1.00 87.38 96 LEU A O 1
ATOM 765 N N . THR A 1 97 ? 30.298 5.028 -0.114 1.00 68.38 97 THR A N 1
ATOM 766 C CA . THR A 1 97 ? 30.232 5.414 1.309 1.00 68.38 97 THR A CA 1
ATOM 767 C C . THR A 1 97 ? 30.775 4.296 2.185 1.00 68.38 97 THR A C 1
ATOM 769 O O . THR A 1 97 ? 31.590 4.602 3.083 1.00 68.38 97 THR A O 1
#

Organism: NCBI:txid62062

Foldseek 3Di:
DDEDDPDPVLVVVLVVCQVVQHKDWDKYDDPPDIDIDIDHHPPDDTPVPDDDDDDDDDDPCCLPPNPPDPVSVVVNVVVVCCVPPPVVVVVVVVVVD

Radius of gyration: 20.08 Å; chains: 1; bounding box: 49×26×48 Å